Protein AF-A0A1Q3BHB5-F1 (afdb_monomer_lite)

Secondary structure (DSSP, 8-state):
-HHHHHHHHTT---PPPPHHHHHHHHHHHT-SSSHHHHHHHHHHHHHHHHHHHHHHHHHHH-----HHHHHHHHHHHHHHHHHHTT---SSGGGHHHHHHHTPPP----

pLDDT: mean 90.47, std 12.59, range [34.25, 98.44]

Foldseek 3Di:
DLVCLLCVLLVHDDDDDPPVVVVVVLVVVLDDDDLSSVLSVLLVVLLVVLVVVQVCCCVPVVDHDDSVVSNVSSLVRSLVVCVVVVVADPDPVCVSSCVSSVHDDDPPD

Organism: Cephalotus follicularis (NCBI:txid3775)

Radius of gyration: 14.75 Å; chains: 1; bounding box: 30×37×43 Å

Structure (mmCIF, N/CA/C/O backbone):
data_AF-A0A1Q3BHB5-F1
#
_entry.id   AF-A0A1Q3BHB5-F1
#
loop_
_atom_site.group_PDB
_atom_site.id
_atom_site.type_symbol
_atom_site.label_atom_id
_atom_site.label_alt_id
_atom_site.label_comp_id
_atom_site.label_asym_id
_atom_site.label_entity_id
_atom_site.label_seq_id
_atom_site.pdbx_PDB_ins_code
_atom_site.Cartn_x
_atom_site.Cartn_y
_atom_site.Cartn_z
_atom_site.occupancy
_atom_site.B_iso_or_equiv
_atom_site.auth_seq_id
_atom_site.auth_comp_id
_atom_site.auth_asym_id
_atom_site.auth_atom_id
_atom_site.pdbx_PDB_model_num
ATOM 1 N N . MET A 1 1 ? -12.226 -3.420 -0.598 1.00 87.44 1 MET A N 1
ATOM 2 C CA . MET A 1 1 ? -11.295 -3.591 0.548 1.00 87.44 1 MET A CA 1
ATOM 3 C C . MET A 1 1 ? -10.053 -2.752 0.281 1.00 87.44 1 MET A C 1
ATOM 5 O O . MET A 1 1 ? -9.646 -2.715 -0.871 1.00 87.44 1 MET A O 1
ATOM 9 N N . VAL A 1 2 ? -9.454 -2.118 1.299 1.00 97.06 2 VAL A N 1
ATOM 10 C CA . VAL A 1 2 ? -8.308 -1.185 1.144 1.00 97.06 2 VAL A CA 1
ATOM 11 C C . VAL A 1 2 ? -7.176 -1.781 0.301 1.00 97.06 2 VAL A C 1
ATOM 13 O O . VAL A 1 2 ? -6.739 -1.162 -0.661 1.00 97.06 2 VAL A O 1
ATOM 16 N N . TRP A 1 3 ? -6.752 -3.013 0.604 1.00 96.94 3 TRP A N 1
ATOM 17 C CA . TRP A 1 3 ? -5.621 -3.632 -0.090 1.00 96.94 3 TRP A CA 1
ATOM 18 C C . TRP A 1 3 ? -5.865 -3.882 -1.584 1.00 96.94 3 TRP A C 1
ATOM 20 O O . TRP A 1 3 ? -4.977 -3.661 -2.400 1.00 96.94 3 TRP A O 1
ATOM 30 N N . ARG A 1 4 ? -7.094 -4.257 -1.964 1.00 96.94 4 ARG A N 1
ATOM 31 C CA . ARG A 1 4 ? -7.469 -4.440 -3.373 1.00 96.94 4 ARG A CA 1
ATOM 32 C C . ARG A 1 4 ? -7.286 -3.150 -4.171 1.00 96.94 4 ARG A C 1
ATOM 34 O O . ARG A 1 4 ? -6.699 -3.190 -5.243 1.00 96.94 4 ARG A O 1
ATOM 41 N N . GLU A 1 5 ? -7.743 -2.022 -3.633 1.00 97.69 5 GLU A N 1
ATOM 42 C CA . GLU A 1 5 ? -7.594 -0.721 -4.299 1.00 97.69 5 GLU A CA 1
ATOM 43 C C . GLU A 1 5 ? -6.123 -0.321 -4.430 1.00 97.69 5 GLU A C 1
ATOM 45 O O . GLU A 1 5 ? -5.695 0.180 -5.465 1.00 97.69 5 GLU A O 1
ATOM 50 N N . VAL A 1 6 ? -5.314 -0.611 -3.411 1.00 97.81 6 VAL A N 1
ATOM 51 C CA . VAL A 1 6 ? -3.871 -0.348 -3.453 1.00 97.81 6 VAL A CA 1
ATOM 52 C C . VAL A 1 6 ? -3.157 -1.199 -4.510 1.00 97.81 6 VAL A C 1
ATOM 54 O O . VAL A 1 6 ? -2.289 -0.685 -5.221 1.00 97.81 6 VAL A O 1
ATOM 57 N N . LEU A 1 7 ? -3.538 -2.471 -4.667 1.00 97.44 7 LEU A N 1
ATOM 58 C CA . LEU A 1 7 ? -3.027 -3.326 -5.742 1.00 97.44 7 LEU A CA 1
ATOM 59 C C . LEU A 1 7 ? -3.415 -2.784 -7.123 1.00 97.44 7 LEU A C 1
ATOM 61 O O . LEU A 1 7 ? -2.550 -2.687 -7.994 1.00 97.44 7 LEU A O 1
ATOM 65 N N . LEU A 1 8 ? -4.667 -2.352 -7.302 1.00 97.19 8 LEU A N 1
ATOM 66 C CA . LEU A 1 8 ? -5.129 -1.738 -8.550 1.00 97.19 8 LEU A CA 1
ATOM 67 C C . LEU A 1 8 ? -4.346 -0.461 -8.880 1.00 97.19 8 LEU A C 1
ATOM 69 O O . LEU A 1 8 ?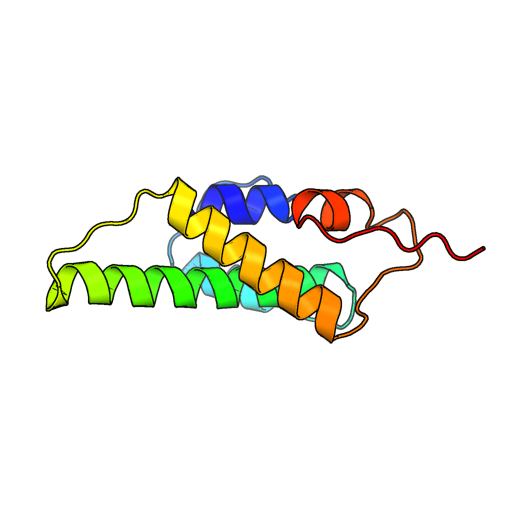 -3.878 -0.315 -10.006 1.00 97.19 8 LEU A O 1
ATOM 73 N N . MET A 1 9 ? -4.099 0.412 -7.897 1.00 96.62 9 MET A N 1
ATOM 74 C CA . MET A 1 9 ? -3.250 1.598 -8.088 1.00 96.62 9 MET A CA 1
ATOM 75 C C . MET A 1 9 ? -1.808 1.234 -8.470 1.00 96.62 9 MET A C 1
ATOM 77 O O . MET A 1 9 ? -1.145 1.993 -9.173 1.00 96.62 9 MET A O 1
ATOM 81 N N . CYS A 1 10 ? -1.324 0.057 -8.071 1.00 96.06 10 CYS A N 1
ATOM 82 C CA . CYS A 1 10 ? -0.039 -0.495 -8.503 1.00 96.06 10 CYS A CA 1
ATOM 83 C C . CYS A 1 10 ? -0.082 -1.227 -9.861 1.00 96.06 10 CYS A C 1
ATOM 85 O O . CYS A 1 10 ? 0.906 -1.877 -10.216 1.00 96.06 10 CYS A O 1
ATOM 87 N N . ASN A 1 11 ? -1.192 -1.151 -10.604 1.00 95.75 11 ASN A N 1
ATOM 88 C CA . ASN A 1 11 ? -1.457 -1.918 -11.827 1.00 95.75 11 ASN A CA 1
ATOM 89 C C . ASN A 1 11 ? -1.348 -3.443 -11.625 1.00 95.75 11 ASN A C 1
ATOM 91 O O . ASN A 1 11 ? -0.898 -4.170 -12.509 1.00 95.75 11 ASN A O 1
ATOM 95 N N . ILE A 1 12 ? -1.724 -3.939 -10.443 1.00 95.62 12 ILE A N 1
ATOM 96 C CA . ILE A 1 12 ? -1.720 -5.364 -10.109 1.00 95.62 12 ILE A CA 1
ATOM 97 C C . ILE A 1 12 ? -3.166 -5.846 -10.005 1.00 95.62 12 ILE A C 1
ATOM 99 O O . ILE A 1 12 ? -3.908 -5.438 -9.113 1.00 95.62 12 ILE A O 1
ATOM 103 N N . VAL A 1 13 ? -3.546 -6.768 -10.889 1.00 95.94 13 VAL A N 1
ATOM 104 C CA . VAL A 1 13 ? -4.858 -7.424 -10.877 1.00 95.94 13 VAL A CA 1
ATOM 105 C C . VAL A 1 13 ? -4.656 -8.903 -10.572 1.00 95.94 13 VAL A C 1
ATOM 107 O O . VAL A 1 13 ? -4.177 -9.658 -11.412 1.00 95.94 13 VAL A O 1
ATOM 110 N N . ARG A 1 14 ? -4.997 -9.312 -9.348 1.00 94.81 14 ARG A N 1
ATOM 111 C CA . ARG A 1 14 ? -4.979 -10.714 -8.911 1.00 94.81 14 ARG A CA 1
ATOM 112 C C . ARG A 1 14 ? -5.949 -10.947 -7.747 1.00 94.81 14 ARG A C 1
ATOM 114 O O . ARG A 1 14 ? -6.356 -9.974 -7.106 1.00 94.81 14 ARG A O 1
ATOM 121 N N . PRO A 1 15 ? -6.289 -12.208 -7.430 1.00 94.81 15 PRO A N 1
ATOM 122 C CA . PRO A 1 15 ? -6.973 -12.540 -6.186 1.00 94.81 15 PRO A CA 1
ATOM 123 C C . PRO A 1 15 ? -6.184 -12.070 -4.954 1.00 94.81 15 PRO A C 1
ATOM 125 O O . PRO A 1 15 ? -4.947 -12.039 -4.967 1.00 94.81 15 PRO A O 1
ATOM 128 N N . LEU A 1 16 ? -6.908 -11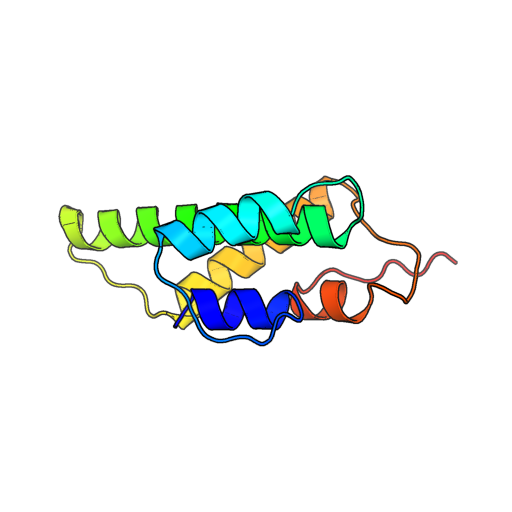.707 -3.893 1.00 94.38 16 LEU A N 1
ATOM 129 C CA . LEU A 1 16 ? -6.306 -11.437 -2.587 1.00 94.38 16 LEU A CA 1
ATOM 130 C C . LEU A 1 16 ? -5.846 -12.756 -1.969 1.00 94.38 16 LEU A C 1
ATOM 132 O O . LEU A 1 16 ? -6.560 -13.755 -2.054 1.00 94.38 16 LEU A O 1
ATOM 136 N N . LEU A 1 17 ? -4.669 -12.740 -1.355 1.00 95.38 17 LEU A N 1
ATOM 137 C CA . LEU A 1 17 ? -4.091 -13.898 -0.680 1.00 95.38 17 LEU A CA 1
ATOM 138 C C . LEU A 1 17 ? -4.279 -13.775 0.837 1.00 95.38 17 LEU A C 1
ATOM 140 O O . LEU A 1 17 ? -4.727 -12.738 1.344 1.00 95.38 17 LEU A O 1
ATOM 144 N N . SER A 1 18 ? -3.920 -14.822 1.582 1.00 96.44 18 SER A N 1
ATOM 145 C CA . SER A 1 18 ? -3.781 -14.700 3.034 1.00 96.44 18 SER A CA 1
ATOM 146 C C . SER A 1 18 ? -2.681 -13.692 3.388 1.00 96.44 18 SER A C 1
ATOM 148 O O . SER A 1 18 ? -1.782 -13.423 2.595 1.00 96.44 18 SER A O 1
ATOM 150 N N . TRP A 1 19 ? -2.707 -13.141 4.605 1.00 94.19 19 TRP A N 1
ATOM 151 C CA . TRP A 1 19 ? -1.704 -12.153 5.021 1.00 94.19 19 TRP A CA 1
ATOM 152 C C . TRP A 1 19 ? -0.257 -12.656 4.873 1.00 94.19 19 TRP A C 1
ATOM 154 O O . TRP A 1 19 ? 0.600 -11.921 4.388 1.00 94.19 19 TRP A O 1
ATOM 164 N N . ALA A 1 20 ? 0.019 -13.908 5.248 1.00 97.38 20 ALA A N 1
ATOM 165 C CA . ALA A 1 20 ? 1.361 -14.479 5.136 1.00 97.38 20 ALA A CA 1
ATOM 166 C C . ALA A 1 20 ? 1.827 -14.564 3.672 1.00 97.38 20 ALA A C 1
ATOM 168 O O . ALA A 1 20 ? 2.963 -14.211 3.353 1.00 97.38 20 ALA A O 1
ATOM 169 N N . GLU A 1 21 ? 0.929 -14.971 2.776 1.00 97.56 21 GLU A N 1
ATOM 170 C CA . GLU A 1 21 ? 1.195 -15.037 1.340 1.00 97.56 21 GLU A CA 1
ATOM 171 C C . GLU A 1 21 ? 1.339 -13.641 0.720 1.00 97.56 21 GLU A C 1
ATOM 173 O O . GLU A 1 21 ? 2.207 -13.442 -0.124 1.00 97.56 21 GLU A O 1
ATOM 178 N N . GLU A 1 22 ? 0.553 -12.655 1.162 1.00 96.56 22 GLU A N 1
ATOM 179 C CA . GLU A 1 22 ? 0.678 -11.251 0.745 1.00 96.56 22 GLU A CA 1
ATOM 180 C C . GLU A 1 22 ? 2.050 -10.671 1.101 1.00 96.56 22 GLU A C 1
ATOM 182 O O . GLU A 1 22 ? 2.700 -10.048 0.257 1.00 96.56 22 GLU A O 1
ATOM 187 N N . VAL A 1 23 ? 2.515 -10.909 2.333 1.00 96.62 23 VAL A N 1
ATOM 188 C CA . VAL A 1 23 ? 3.847 -10.490 2.791 1.00 96.62 23 VAL A CA 1
ATOM 189 C C . VAL A 1 23 ? 4.923 -11.146 1.935 1.00 96.62 23 VAL A C 1
ATOM 191 O O . VAL A 1 23 ? 5.762 -10.445 1.372 1.00 96.62 23 VAL A O 1
ATOM 194 N N . PHE A 1 24 ? 4.878 -12.472 1.785 1.00 97.31 24 PHE A N 1
ATOM 195 C CA . PHE A 1 24 ? 5.859 -13.211 0.991 1.00 97.31 24 PHE A CA 1
ATOM 196 C C . PHE A 1 24 ? 5.891 -12.740 -0.470 1.00 97.31 24 PHE A C 1
ATOM 198 O O . PHE A 1 24 ? 6.955 -12.474 -1.042 1.00 97.31 24 PHE A O 1
ATOM 205 N N . TRP A 1 25 ? 4.714 -12.579 -1.071 1.00 96.31 25 TRP A N 1
ATOM 206 C CA . TRP A 1 25 ? 4.569 -12.095 -2.434 1.00 96.31 25 TRP A CA 1
ATOM 207 C C . TRP A 1 25 ? 5.136 -10.681 -2.582 1.00 96.31 25 TRP A C 1
ATOM 209 O O . TRP A 1 25 ? 5.921 -10.423 -3.493 1.00 96.31 25 TRP A O 1
ATOM 219 N N . MET A 1 26 ? 4.830 -9.765 -1.663 1.00 95.69 26 MET A N 1
ATOM 220 C CA . MET A 1 26 ? 5.359 -8.405 -1.736 1.00 95.69 26 MET A CA 1
ATOM 221 C C . MET A 1 26 ? 6.881 -8.360 -1.551 1.00 95.69 26 MET A C 1
ATOM 223 O O . MET A 1 26 ? 7.570 -7.661 -2.294 1.00 95.69 26 MET A O 1
ATOM 227 N N . SER A 1 27 ? 7.427 -9.134 -0.608 1.00 94.38 27 SER A N 1
ATOM 228 C CA . SER A 1 27 ? 8.873 -9.216 -0.365 1.00 94.38 27 SER A CA 1
ATOM 229 C C . SER A 1 27 ? 9.652 -9.694 -1.592 1.00 94.38 27 SER A C 1
ATOM 231 O O . SER A 1 27 ? 10.786 -9.265 -1.811 1.00 94.38 27 SER A O 1
ATOM 233 N N . THR A 1 28 ? 9.044 -10.548 -2.415 1.00 95.38 28 THR A N 1
ATOM 234 C CA . THR A 1 28 ? 9.646 -11.048 -3.658 1.00 95.38 28 THR A CA 1
ATOM 235 C C . THR A 1 28 ? 9.425 -10.092 -4.836 1.00 95.38 28 THR A C 1
ATOM 237 O O . THR A 1 28 ? 10.362 -9.829 -5.587 1.00 95.38 28 THR A O 1
ATOM 240 N N . HIS A 1 29 ? 8.235 -9.497 -4.971 1.00 93.38 29 HIS A N 1
ATOM 241 C CA . HIS A 1 29 ? 7.827 -8.708 -6.147 1.00 93.38 29 HIS A CA 1
ATOM 242 C C . HIS A 1 29 ? 8.107 -7.200 -6.044 1.00 93.38 29 HIS A C 1
ATOM 244 O O . HIS A 1 29 ? 7.890 -6.456 -7.008 1.00 93.38 29 HIS A O 1
ATOM 250 N N . ALA A 1 30 ? 8.567 -6.726 -4.886 1.00 94.44 30 ALA A N 1
ATOM 251 C CA . ALA A 1 30 ? 9.006 -5.347 -4.667 1.00 94.44 30 ALA A CA 1
ATOM 252 C C . ALA A 1 30 ? 10.534 -5.227 -4.491 1.00 94.44 30 ALA A C 1
ATOM 254 O O . ALA A 1 30 ? 11.045 -4.171 -4.095 1.00 94.44 30 ALA A O 1
ATOM 255 N N . ARG A 1 31 ? 11.276 -6.307 -4.777 1.00 93.00 31 ARG A N 1
ATOM 256 C CA . ARG A 1 31 ? 12.739 -6.351 -4.705 1.00 93.00 31 ARG A CA 1
ATOM 257 C C . ARG A 1 31 ? 13.360 -5.714 -5.950 1.00 93.00 31 ARG A C 1
ATOM 259 O O . ARG A 1 31 ? 13.065 -6.109 -7.068 1.00 93.00 31 ARG A O 1
ATOM 266 N N . GLY A 1 32 ? 14.275 -4.769 -5.744 1.00 92.31 32 GLY A N 1
ATOM 267 C CA . GLY A 1 32 ? 15.026 -4.099 -6.811 1.00 92.31 32 GLY A CA 1
ATOM 268 C C . GLY A 1 32 ? 14.902 -2.575 -6.770 1.00 92.31 32 GLY A C 1
ATOM 269 O O . GLY A 1 32 ? 14.183 -2.012 -5.942 1.00 92.31 32 GLY A O 1
ATOM 270 N N . SER A 1 33 ? 15.617 -1.905 -7.673 1.00 89.94 33 SER A N 1
ATOM 271 C CA . SER A 1 33 ? 15.745 -0.439 -7.717 1.00 89.94 33 SER A CA 1
ATOM 272 C C . SER A 1 33 ? 14.810 0.250 -8.714 1.00 89.94 33 SER A C 1
ATOM 274 O O . SER A 1 33 ? 14.667 1.468 -8.667 1.00 89.94 33 SER A O 1
ATOM 276 N N . ALA A 1 34 ? 14.153 -0.502 -9.604 1.00 90.06 34 ALA A N 1
ATOM 277 C CA . ALA A 1 34 ? 13.205 0.069 -10.558 1.00 90.06 34 ALA A CA 1
ATOM 278 C C . ALA A 1 34 ? 12.053 0.810 -9.854 1.00 90.06 34 ALA A C 1
ATOM 280 O O . ALA A 1 34 ? 11.597 0.406 -8.784 1.00 90.06 34 ALA A O 1
ATOM 281 N N . PHE A 1 35 ? 11.538 1.859 -10.499 1.00 90.44 35 PHE A N 1
ATOM 282 C CA . PHE A 1 35 ? 10.508 2.739 -9.940 1.00 90.44 35 PHE A CA 1
ATOM 283 C C . PHE A 1 35 ? 9.304 1.985 -9.355 1.00 90.44 35 PHE A C 1
ATOM 285 O O . PHE A 1 35 ? 8.936 2.188 -8.200 1.00 90.44 35 PHE A O 1
ATOM 292 N N . HIS A 1 36 ? 8.733 1.050 -10.116 1.00 91.75 36 HIS A N 1
ATOM 293 C CA . HIS A 1 36 ? 7.577 0.272 -9.674 1.00 91.75 36 HIS A CA 1
ATOM 294 C C . HIS A 1 36 ? 7.865 -0.598 -8.436 1.00 91.75 36 HIS A C 1
ATOM 296 O O . HIS A 1 36 ? 6.963 -0.814 -7.630 1.00 91.75 36 HIS A O 1
ATOM 302 N N . HIS A 1 37 ? 9.107 -1.057 -8.230 1.00 94.31 37 HIS A N 1
ATOM 303 C CA . HIS A 1 37 ? 9.496 -1.740 -6.994 1.00 94.31 37 HIS A CA 1
ATOM 304 C C . HIS A 1 37 ? 9.430 -0.785 -5.799 1.00 94.31 37 HIS A C 1
ATOM 306 O O . HIS A 1 37 ? 8.879 -1.138 -4.759 1.00 94.31 37 HIS A O 1
ATOM 312 N N . THR A 1 38 ? 9.929 0.443 -5.956 1.00 93.62 38 THR A N 1
ATOM 313 C CA . THR A 1 38 ? 9.840 1.485 -4.924 1.00 93.62 38 THR A CA 1
ATOM 314 C C . THR A 1 38 ? 8.394 1.832 -4.594 1.00 93.62 38 THR A C 1
ATOM 316 O O . THR A 1 38 ? 8.028 1.818 -3.420 1.00 93.62 38 THR A O 1
ATOM 319 N N . VAL A 1 39 ? 7.554 2.055 -5.608 1.00 94.81 39 VAL A N 1
ATOM 320 C CA . VAL A 1 39 ? 6.124 2.339 -5.413 1.00 94.81 39 VAL A CA 1
ATOM 321 C C . VAL A 1 39 ? 5.435 1.202 -4.660 1.00 94.81 39 VAL A C 1
ATOM 323 O O . VAL A 1 39 ? 4.732 1.461 -3.690 1.00 94.81 39 VAL A O 1
ATOM 326 N N . ARG A 1 40 ? 5.686 -0.060 -5.030 1.00 96.25 40 ARG A N 1
ATOM 327 C CA . ARG A 1 40 ? 5.120 -1.228 -4.335 1.00 96.25 40 ARG A CA 1
ATOM 328 C C . ARG A 1 40 ? 5.532 -1.289 -2.863 1.00 96.25 40 ARG A C 1
ATOM 330 O O . ARG A 1 40 ? 4.675 -1.512 -2.010 1.00 96.25 40 ARG A O 1
ATOM 337 N N . ARG A 1 41 ? 6.812 -1.042 -2.544 1.00 96.69 41 ARG A N 1
ATOM 338 C CA . ARG A 1 41 ? 7.287 -0.991 -1.146 1.00 96.69 41 ARG A CA 1
ATOM 339 C C . ARG A 1 41 ? 6.591 0.114 -0.356 1.00 96.69 41 ARG A C 1
ATOM 341 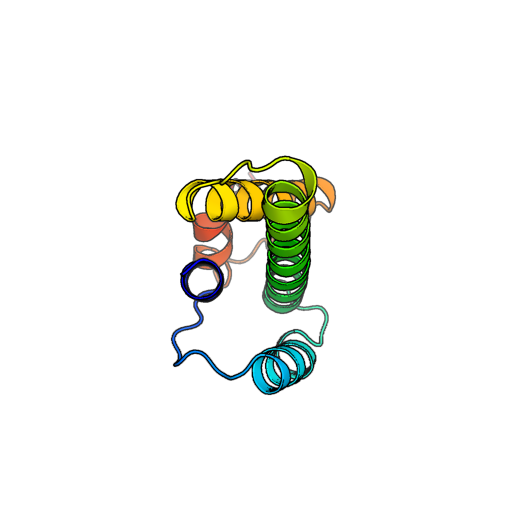O O . ARG A 1 41 ? 6.131 -0.139 0.755 1.00 96.69 41 ARG A O 1
ATOM 348 N N . LEU A 1 42 ? 6.495 1.314 -0.931 1.00 96.31 42 LEU A N 1
ATOM 349 C CA . LEU A 1 42 ? 5.816 2.451 -0.307 1.00 96.31 42 LEU A CA 1
ATOM 350 C C . LEU A 1 42 ? 4.333 2.153 -0.069 1.00 96.31 42 LEU A C 1
ATOM 352 O O . LEU A 1 42 ? 3.851 2.321 1.046 1.00 96.31 42 LEU A O 1
ATOM 356 N N . ALA A 1 43 ? 3.638 1.651 -1.089 1.00 97.62 43 ALA A N 1
ATOM 357 C CA . ALA A 1 43 ? 2.225 1.300 -1.034 1.00 97.62 43 ALA A CA 1
ATOM 358 C C . ALA A 1 43 ? 1.927 0.241 0.033 1.00 97.62 43 ALA A C 1
ATOM 360 O O . ALA A 1 43 ? 0.980 0.387 0.810 1.00 97.62 43 ALA A O 1
ATOM 361 N N . PHE A 1 44 ? 2.755 -0.803 0.110 1.00 97.69 44 PHE A N 1
ATOM 362 C CA . PHE A 1 44 ? 2.611 -1.846 1.118 1.00 97.69 44 PHE A CA 1
ATOM 363 C C . PHE A 1 44 ? 2.842 -1.303 2.531 1.00 97.69 44 PHE A C 1
ATOM 365 O O . PHE A 1 44 ? 1.987 -1.471 3.400 1.00 97.69 44 PHE A O 1
ATOM 372 N N . ALA A 1 45 ? 3.951 -0.587 2.750 1.00 97.44 45 ALA A N 1
ATOM 373 C CA . ALA A 1 45 ? 4.283 -0.013 4.052 1.00 97.44 45 ALA A CA 1
ATOM 374 C C . ALA A 1 45 ? 3.210 0.976 4.541 1.00 97.44 45 ALA A C 1
ATOM 376 O O . ALA A 1 45 ? 2.757 0.875 5.682 1.00 97.44 45 ALA A O 1
ATOM 377 N N . ALA A 1 46 ? 2.756 1.883 3.671 1.00 98.19 46 ALA A N 1
ATOM 378 C CA . ALA A 1 46 ? 1.698 2.844 3.978 1.00 98.19 46 ALA A CA 1
ATOM 379 C C . ALA A 1 46 ? 0.378 2.141 4.328 1.00 98.19 46 ALA A C 1
ATOM 381 O O . ALA A 1 46 ? -0.277 2.492 5.308 1.00 98.19 46 ALA A O 1
ATOM 382 N N . THR A 1 47 ? 0.004 1.099 3.576 1.00 98.25 47 THR A N 1
ATOM 383 C CA . THR A 1 47 ? -1.220 0.332 3.855 1.00 98.25 47 THR A CA 1
ATOM 384 C C . THR A 1 47 ? -1.171 -0.323 5.230 1.00 98.25 47 THR A C 1
ATOM 386 O O . THR A 1 47 ? -2.104 -0.164 6.016 1.00 98.25 47 THR A O 1
ATOM 389 N N . VAL A 1 48 ? -0.081 -1.030 5.545 1.00 98.00 48 VAL A N 1
ATOM 390 C CA . VAL A 1 48 ? 0.098 -1.684 6.851 1.00 98.00 48 VAL A CA 1
ATOM 391 C C . VAL A 1 48 ? 0.039 -0.655 7.978 1.00 98.00 48 VAL A C 1
ATOM 393 O O . VAL A 1 48 ? -0.660 -0.865 8.969 1.00 98.00 48 VAL A O 1
ATOM 396 N N . TYR A 1 49 ? 0.713 0.482 7.802 1.00 98.38 49 TYR A N 1
ATOM 397 C CA . TYR A 1 49 ? 0.735 1.562 8.781 1.00 98.38 49 TYR A CA 1
ATOM 398 C C . TYR A 1 49 ? -0.661 2.137 9.056 1.00 98.38 49 TYR A C 1
ATOM 400 O O . TYR A 1 49 ? -1.090 2.202 10.211 1.00 98.38 49 TYR A O 1
ATOM 408 N N . HIS A 1 50 ? -1.410 2.500 8.014 1.00 98.44 50 HIS A N 1
ATOM 409 C CA . HIS A 1 50 ? -2.736 3.093 8.183 1.00 98.44 50 HIS A CA 1
ATOM 410 C C . HIS A 1 50 ? -3.777 2.093 8.701 1.00 98.44 50 HIS A C 1
ATOM 412 O O . HIS A 1 50 ? -4.634 2.475 9.500 1.00 98.44 50 HIS A O 1
ATOM 418 N N . LEU A 1 51 ? -3.683 0.811 8.333 1.00 97.50 51 LEU A N 1
ATOM 419 C CA . LEU A 1 51 ? -4.522 -0.236 8.924 1.00 97.50 51 LEU A CA 1
ATOM 420 C C . LEU A 1 51 ? -4.199 -0.461 10.405 1.00 97.50 51 LEU A C 1
ATOM 422 O O . LEU A 1 51 ? -5.113 -0.643 11.210 1.00 97.50 51 LEU A O 1
ATOM 426 N N . TRP A 1 52 ? -2.920 -0.410 10.784 1.00 98.00 52 TRP A N 1
ATOM 427 C CA . TRP A 1 52 ? -2.513 -0.497 12.185 1.00 98.00 52 TRP A CA 1
ATOM 428 C C . TRP A 1 52 ? -3.022 0.697 13.006 1.00 98.00 52 TRP A C 1
ATOM 430 O O . TRP A 1 52 ? -3.580 0.494 14.088 1.00 98.00 52 TRP A O 1
ATOM 440 N N . ILE A 1 53 ? -2.918 1.926 12.481 1.00 98.00 53 ILE A N 1
ATOM 441 C CA . ILE A 1 53 ? -3.509 3.115 13.120 1.00 98.00 53 ILE A CA 1
ATOM 442 C C . ILE A 1 53 ? -5.015 2.938 13.289 1.00 98.00 53 ILE A C 1
ATOM 444 O O . ILE A 1 53 ? -5.535 3.179 14.377 1.00 98.00 53 ILE A O 1
ATOM 448 N N . GLU A 1 54 ? -5.722 2.528 12.237 1.00 98.00 54 GLU A N 1
ATOM 449 C CA . GLU A 1 54 ? -7.171 2.350 12.293 1.00 98.00 54 GLU A CA 1
ATOM 450 C C . GLU A 1 54 ? -7.567 1.285 13.319 1.00 98.00 54 GLU A C 1
ATOM 452 O O . GLU A 1 54 ? -8.473 1.510 14.120 1.00 98.00 54 GLU A O 1
ATOM 457 N N . ARG A 1 55 ? -6.846 0.159 13.377 1.00 97.50 55 ARG A N 1
ATOM 458 C CA . ARG A 1 55 ? -7.052 -0.856 14.418 1.00 97.50 55 ARG A CA 1
ATOM 459 C C . ARG A 1 55 ? -6.939 -0.238 15.812 1.00 97.50 55 ARG A C 1
ATOM 461 O O . ARG A 1 55 ? -7.817 -0.441 16.644 1.00 97.50 55 ARG A O 1
ATOM 468 N N . ASN A 1 56 ? -5.902 0.562 16.055 1.00 98.12 56 ASN A N 1
ATOM 469 C CA . ASN A 1 56 ? -5.714 1.229 17.341 1.00 98.12 56 ASN A CA 1
ATOM 470 C C . ASN A 1 56 ? -6.817 2.267 17.626 1.00 98.12 56 ASN A C 1
ATOM 472 O O . ASN A 1 56 ? -7.280 2.367 18.760 1.00 98.12 56 ASN A O 1
ATOM 476 N N . ARG A 1 57 ? -7.283 3.018 16.620 1.00 97.56 57 ARG A N 1
ATOM 477 C CA . ARG A 1 57 ? -8.410 3.960 16.766 1.00 97.56 57 ARG A CA 1
ATOM 478 C C . ARG A 1 57 ? -9.685 3.245 17.205 1.00 97.56 57 ARG A C 1
ATOM 480 O O . ARG A 1 57 ? -10.363 3.731 18.107 1.00 97.56 57 ARG A O 1
ATOM 487 N N . ARG A 1 58 ? -9.971 2.078 16.629 1.00 97.75 58 ARG A N 1
ATOM 488 C CA . ARG A 1 58 ? -11.125 1.258 17.017 1.00 97.75 58 ARG A CA 1
ATOM 489 C C . ARG A 1 58 ? -10.986 0.741 18.443 1.00 97.75 58 ARG A C 1
ATOM 491 O O . ARG A 1 58 ? -11.892 0.939 19.241 1.00 97.75 58 ARG A O 1
ATOM 498 N N . CYS A 1 59 ? -9.837 0.150 18.779 1.00 97.75 59 CYS A N 1
ATOM 499 C CA . CYS A 1 59 ? -9.613 -0.456 20.093 1.00 97.75 59 CYS A CA 1
ATOM 500 C C . CYS A 1 59 ? -9.590 0.560 21.242 1.00 97.75 59 CYS A C 1
ATOM 502 O O . CYS A 1 59 ? -10.115 0.271 22.309 1.00 97.75 59 CYS A O 1
ATOM 504 N N . PHE A 1 60 ? -8.976 1.729 21.042 1.00 97.75 60 PHE A N 1
ATOM 505 C CA . PHE A 1 60 ? -8.694 2.661 22.142 1.00 97.75 60 PHE A CA 1
ATOM 506 C C . PHE A 1 60 ? -9.534 3.937 22.119 1.00 97.75 60 PHE A C 1
ATOM 508 O O . PHE A 1 60 ? -9.586 4.644 23.120 1.00 97.75 60 PHE A O 1
ATOM 515 N N . LYS A 1 61 ? -10.158 4.274 20.984 1.00 96.50 61 LYS A N 1
ATOM 516 C CA . LYS A 1 61 ? -10.935 5.516 20.825 1.00 96.50 61 LYS A CA 1
ATOM 517 C C . LYS A 1 61 ? -12.370 5.281 20.360 1.00 96.50 61 LYS A C 1
ATOM 519 O O . LYS A 1 61 ? -13.096 6.255 20.203 1.00 96.50 61 LYS A O 1
ATOM 524 N N . ASN A 1 62 ? -12.761 4.027 20.102 1.00 96.12 62 ASN A N 1
ATOM 525 C CA . ASN A 1 62 ? -14.060 3.664 19.531 1.00 96.12 62 ASN A CA 1
ATOM 526 C C . ASN A 1 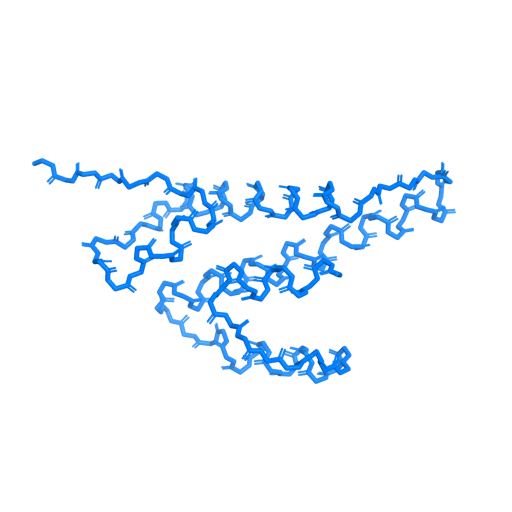62 ? -14.426 4.502 18.285 1.00 96.12 62 ASN A C 1
ATOM 528 O O . ASN A 1 62 ? -15.575 4.883 18.076 1.00 96.12 62 ASN A O 1
ATOM 532 N N . ALA A 1 63 ? -13.418 4.839 17.475 1.00 96.38 63 ALA A N 1
ATOM 533 C CA . ALA A 1 63 ? -13.566 5.659 16.280 1.00 96.38 63 ALA A CA 1
ATOM 534 C C . ALA A 1 63 ? -13.279 4.818 15.036 1.00 96.38 63 ALA A C 1
ATOM 536 O O . ALA A 1 63 ? -12.303 4.066 15.008 1.00 96.38 63 ALA A O 1
ATOM 537 N N . PHE A 1 64 ? -14.102 4.988 14.001 1.00 97.12 64 PHE A N 1
ATOM 538 C CA . PHE A 1 64 ? -14.086 4.150 12.805 1.00 97.12 64 PHE A CA 1
ATOM 539 C C . PHE A 1 64 ? -13.971 5.022 11.563 1.00 97.12 64 PHE A C 1
ATOM 541 O O . PHE A 1 64 ? -14.834 5.862 11.308 1.00 97.12 64 PHE A O 1
ATOM 548 N N . LEU A 1 65 ? -12.908 4.825 10.788 1.00 97.31 65 LEU A N 1
ATOM 549 C CA . LEU A 1 65 ? -12.790 5.433 9.470 1.00 97.31 65 LEU A CA 1
ATOM 550 C C . LEU A 1 65 ? -13.393 4.515 8.399 1.00 97.31 65 LEU A C 1
ATOM 552 O O . LEU A 1 65 ? -13.198 3.292 8.443 1.00 97.31 65 LEU A O 1
ATOM 556 N N . PRO A 1 66 ? -14.092 5.085 7.402 1.00 97.25 66 PRO A N 1
ATOM 557 C CA . PRO A 1 66 ? -14.512 4.329 6.235 1.00 97.25 66 PRO A CA 1
ATOM 558 C C . PRO A 1 66 ? -13.288 3.901 5.414 1.00 97.25 66 PRO A C 1
ATOM 560 O O . PRO A 1 66 ? -12.249 4.565 5.408 1.00 97.25 66 PRO A O 1
ATOM 563 N N . CYS A 1 67 ? -13.412 2.794 4.676 1.00 96.69 67 CYS A N 1
ATOM 564 C CA . CYS A 1 67 ? -12.311 2.263 3.865 1.00 96.69 67 CYS A CA 1
ATOM 565 C C . CYS A 1 67 ? -11.767 3.295 2.867 1.00 96.69 67 CYS A C 1
ATOM 567 O O . CYS A 1 67 ? -10.559 3.348 2.654 1.00 96.69 67 CYS A O 1
ATOM 569 N N . GLN A 1 68 ? -12.643 4.116 2.280 1.00 97.31 68 GLN A N 1
ATOM 570 C CA . GLN A 1 68 ? -12.272 5.173 1.337 1.00 97.31 68 GLN A CA 1
ATOM 571 C C . GLN A 1 68 ? -11.309 6.186 1.965 1.00 97.31 68 GLN A C 1
ATOM 573 O O . GLN A 1 68 ? -10.356 6.603 1.313 1.00 97.31 68 GLN A O 1
ATOM 578 N N . GLU A 1 69 ? -11.504 6.527 3.239 1.00 98.12 69 GLU A N 1
ATOM 579 C CA . GLU A 1 69 ? -10.637 7.481 3.932 1.00 98.12 69 GLU A CA 1
ATOM 580 C C . GLU A 1 69 ? -9.262 6.874 4.229 1.00 98.12 69 GLU A C 1
ATOM 582 O O . GLU A 1 69 ? -8.239 7.529 4.051 1.00 98.12 69 GLU A O 1
ATOM 587 N N . ILE A 1 70 ? -9.210 5.585 4.577 1.00 98.44 70 ILE A N 1
ATOM 588 C CA . ILE A 1 70 ? -7.938 4.863 4.732 1.00 98.44 70 ILE A CA 1
ATOM 589 C C . ILE A 1 70 ? -7.180 4.832 3.397 1.00 98.44 70 ILE A C 1
ATOM 591 O O . ILE A 1 70 ? -5.981 5.098 3.367 1.00 98.44 70 ILE A O 1
ATOM 595 N N . ILE A 1 71 ? -7.871 4.559 2.283 1.00 98.31 71 ILE A N 1
ATOM 596 C CA . ILE A 1 71 ? -7.274 4.575 0.937 1.00 98.31 71 ILE A CA 1
ATOM 597 C C . ILE A 1 71 ? -6.741 5.972 0.598 1.00 98.31 71 ILE A C 1
ATOM 599 O O . ILE A 1 71 ? -5.627 6.091 0.088 1.00 98.31 71 ILE A O 1
ATOM 603 N N . ARG A 1 72 ? -7.498 7.031 0.915 1.00 97.81 72 ARG A N 1
ATOM 604 C CA . ARG A 1 72 ? -7.081 8.423 0.702 1.00 97.81 72 ARG A CA 1
ATOM 605 C C . ARG A 1 72 ? -5.793 8.746 1.463 1.00 97.81 72 ARG A C 1
ATOM 607 O O . ARG A 1 72 ? -4.877 9.322 0.880 1.00 97.81 72 ARG A O 1
ATOM 614 N N . LEU A 1 73 ? -5.706 8.340 2.731 1.00 98.19 73 LEU A N 1
ATOM 615 C CA . LEU A 1 73 ? -4.517 8.532 3.566 1.00 98.19 73 LEU A CA 1
ATOM 616 C C . LEU A 1 73 ? -3.302 7.773 3.016 1.00 98.19 73 LEU A C 1
ATOM 618 O O . LEU A 1 73 ? -2.233 8.362 2.874 1.00 98.19 73 LEU A O 1
ATOM 622 N N . VAL A 1 74 ? -3.483 6.510 2.615 1.00 98.44 74 VAL A N 1
ATOM 623 C CA . VAL A 1 74 ? -2.430 5.713 1.962 1.00 98.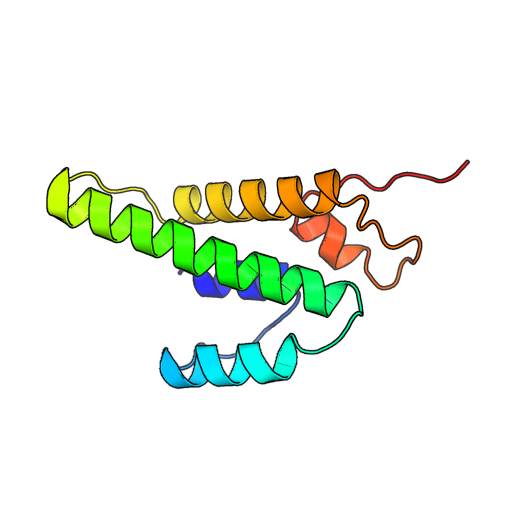44 74 VAL A CA 1
ATOM 624 C C . VAL A 1 74 ? -1.939 6.397 0.686 1.00 98.44 74 VAL A C 1
ATOM 626 O O . VAL A 1 74 ? -0.734 6.530 0.485 1.00 98.44 74 VAL A O 1
ATOM 629 N N . LYS A 1 75 ? -2.855 6.863 -0.172 1.00 96.94 75 LYS A N 1
ATOM 630 C CA . LYS A 1 75 ? -2.503 7.567 -1.411 1.00 96.94 75 LYS A CA 1
ATOM 631 C C . LYS A 1 75 ? -1.710 8.842 -1.130 1.00 96.94 75 LYS A C 1
ATOM 633 O O . LYS A 1 75 ? -0.696 9.072 -1.783 1.00 96.94 75 LYS A O 1
ATOM 638 N N . GLN A 1 76 ? -2.134 9.634 -0.146 1.00 96.12 76 GLN A N 1
ATOM 639 C CA . GLN A 1 76 ? -1.447 10.861 0.251 1.00 96.12 76 GLN A CA 1
ATOM 640 C C . GLN A 1 76 ? -0.023 10.587 0.757 1.00 96.12 76 GLN A C 1
ATOM 642 O O . GLN A 1 76 ? 0.908 11.277 0.347 1.00 96.12 76 GLN A O 1
ATOM 647 N N . ASP A 1 77 ? 0.160 9.569 1.601 1.00 96.12 7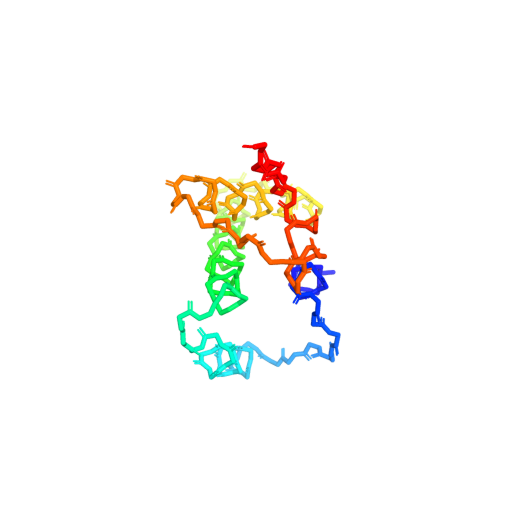7 ASP A N 1
ATOM 648 C CA . ASP A 1 77 ? 1.470 9.197 2.148 1.00 96.12 77 ASP A CA 1
ATOM 649 C C . ASP A 1 77 ? 2.435 8.707 1.054 1.00 96.12 77 ASP A C 1
ATOM 651 O O . ASP A 1 77 ? 3.582 9.152 0.971 1.00 96.12 77 ASP A O 1
ATOM 655 N N . VAL A 1 78 ? 1.961 7.844 0.150 1.00 95.88 78 VAL A N 1
ATOM 656 C CA . VAL A 1 78 ? 2.775 7.362 -0.977 1.00 95.88 78 VAL A CA 1
ATOM 657 C C . VAL A 1 78 ? 3.124 8.502 -1.932 1.00 95.88 78 VAL A C 1
ATOM 659 O O . VAL A 1 78 ? 4.292 8.651 -2.286 1.00 95.88 78 VAL A O 1
ATOM 662 N N . CYS A 1 79 ? 2.148 9.333 -2.313 1.00 93.38 79 CYS A N 1
ATOM 663 C CA . CYS A 1 79 ? 2.377 10.491 -3.178 1.00 93.38 79 CYS A CA 1
ATOM 664 C C . CYS A 1 79 ? 3.402 11.455 -2.567 1.00 93.38 79 CYS A C 1
ATOM 666 O O . CYS A 1 79 ? 4.336 11.873 -3.250 1.00 93.38 79 CYS A O 1
ATOM 668 N N . GLY A 1 80 ? 3.269 11.765 -1.273 1.00 91.88 80 GLY A N 1
ATOM 669 C CA . GLY A 1 80 ? 4.199 12.637 -0.557 1.00 91.88 80 GLY A CA 1
ATOM 670 C C . GLY A 1 80 ? 5.629 12.097 -0.564 1.00 91.88 80 GLY A C 1
ATOM 671 O O . GLY A 1 80 ? 6.560 12.843 -0.857 1.00 91.88 80 GLY A O 1
ATOM 672 N N . LYS A 1 81 ? 5.808 10.791 -0.326 1.00 91.88 81 LYS A N 1
ATOM 673 C CA . LYS A 1 81 ? 7.132 10.140 -0.332 1.00 91.88 81 LYS A CA 1
ATOM 674 C C . LYS A 1 81 ? 7.770 10.085 -1.719 1.00 91.88 81 LYS A C 1
ATOM 676 O O . LYS A 1 81 ? 8.984 10.250 -1.839 1.00 91.88 81 LYS A O 1
ATOM 681 N N . LEU A 1 82 ? 6.972 9.857 -2.763 1.00 89.38 82 LEU A N 1
ATOM 682 C CA . LEU A 1 82 ? 7.455 9.902 -4.146 1.00 89.38 82 LEU A CA 1
ATOM 683 C C . LEU A 1 82 ? 7.913 11.315 -4.518 1.00 89.38 82 LEU A C 1
ATOM 685 O O . LEU A 1 82 ? 8.994 11.470 -5.089 1.00 89.38 82 LEU A O 1
ATOM 689 N N . ALA A 1 83 ? 7.141 12.327 -4.115 1.00 85.12 83 ALA A N 1
ATOM 690 C CA . ALA A 1 83 ? 7.466 13.719 -4.378 1.00 85.12 83 ALA A CA 1
ATOM 691 C C . ALA A 1 83 ? 8.720 14.188 -3.627 1.00 85.12 83 ALA A C 1
ATOM 693 O O . ALA A 1 83 ? 9.605 14.790 -4.230 1.00 85.12 83 ALA A O 1
ATOM 694 N N . SER A 1 84 ? 8.845 13.861 -2.335 1.00 82.44 84 SER A N 1
ATOM 695 C CA . SER A 1 84 ? 9.996 14.268 -1.517 1.00 82.44 84 SER A CA 1
ATOM 696 C C . SER A 1 84 ? 11.311 13.621 -1.949 1.00 82.44 84 SER A C 1
ATOM 698 O O . SER A 1 84 ? 12.377 14.187 -1.736 1.00 82.44 84 SER A O 1
ATOM 700 N N . GLY A 1 85 ? 11.255 12.415 -2.520 1.00 75.44 85 GLY A N 1
ATOM 701 C CA . GLY A 1 85 ? 12.448 11.703 -2.974 1.00 75.44 85 GLY A CA 1
ATOM 702 C C . GLY A 1 85 ? 12.902 12.076 -4.387 1.00 75.44 85 GLY A C 1
ATOM 703 O O . GLY A 1 85 ? 13.841 11.453 -4.875 1.00 75.44 85 GLY A O 1
ATOM 704 N N . ASN A 1 86 ? 12.225 13.018 -5.063 1.00 68.12 86 ASN A N 1
ATOM 705 C CA . ASN A 1 86 ? 12.390 13.295 -6.496 1.00 68.12 86 ASN A CA 1
ATOM 706 C C . ASN A 1 86 ? 12.367 12.020 -7.355 1.00 68.12 86 ASN A C 1
ATOM 708 O O . ASN A 1 86 ? 13.075 11.898 -8.355 1.00 68.12 86 ASN A O 1
ATOM 712 N N . ILE A 1 87 ? 11.555 11.040 -6.946 1.00 69.50 87 ILE A N 1
ATOM 713 C CA . ILE A 1 87 ? 11.482 9.734 -7.595 1.00 69.50 87 ILE A CA 1
ATOM 714 C C . ILE A 1 87 ? 10.497 9.856 -8.756 1.00 69.50 87 ILE A C 1
ATOM 716 O O . ILE A 1 87 ? 9.404 9.298 -8.727 1.00 69.50 87 ILE A O 1
ATOM 720 N N . TYR A 1 88 ? 10.872 10.629 -9.768 1.00 69.19 88 TYR A N 1
ATOM 721 C CA . TYR A 1 88 ? 10.070 10.817 -10.967 1.00 69.19 88 TYR A CA 1
ATOM 722 C C . TYR A 1 88 ? 10.724 10.054 -12.114 1.00 69.19 88 TYR A C 1
ATOM 724 O O . TYR A 1 88 ? 11.861 10.350 -12.487 1.00 69.19 88 TYR A O 1
ATOM 732 N N . PRO A 1 89 ? 10.057 9.038 -12.674 1.00 65.31 89 PRO A N 1
ATOM 733 C CA . PRO A 1 89 ? 10.549 8.427 -13.890 1.00 65.31 89 PRO A CA 1
ATOM 734 C C . PRO A 1 89 ? 10.367 9.409 -15.051 1.00 65.31 89 PRO A C 1
ATOM 736 O O . PRO A 1 89 ? 9.251 9.812 -15.349 1.00 65.31 89 PRO A O 1
ATOM 739 N N . SER A 1 90 ? 11.444 9.717 -15.770 1.00 63.56 90 SER A N 1
ATOM 740 C CA . SER A 1 90 ? 11.409 10.478 -17.031 1.00 63.56 90 SER A CA 1
ATOM 741 C C . SER A 1 90 ? 10.829 9.685 -18.214 1.00 63.56 90 SER A C 1
ATOM 743 O O . SER A 1 90 ? 10.901 10.115 -19.359 1.00 63.56 90 SER A O 1
ATOM 745 N N . CYS A 1 91 ? 10.297 8.486 -17.963 1.00 68.06 91 CYS A N 1
ATOM 746 C CA . CYS A 1 91 ? 9.927 7.511 -18.979 1.00 68.06 91 CYS A CA 1
ATOM 747 C C . CYS A 1 91 ? 8.422 7.229 -18.944 1.00 68.06 91 CYS A C 1
ATOM 749 O O . CYS A 1 91 ? 7.882 6.854 -17.898 1.00 68.06 91 CYS A O 1
ATOM 751 N N . GLU A 1 92 ? 7.777 7.285 -20.113 1.00 76.75 92 GLU A N 1
ATOM 752 C CA . GLU A 1 92 ? 6.351 6.976 -20.304 1.00 76.75 92 GLU A CA 1
ATOM 753 C C . GLU A 1 92 ? 5.937 5.603 -19.758 1.00 76.75 92 GLU A C 1
ATOM 755 O O . GLU A 1 92 ? 4.793 5.416 -19.345 1.00 76.75 92 GLU A O 1
ATOM 760 N N . ARG A 1 93 ? 6.871 4.644 -19.674 1.00 81.44 93 ARG A N 1
ATOM 761 C CA . ARG A 1 93 ? 6.623 3.285 -19.159 1.00 81.44 93 ARG A CA 1
ATOM 762 C C . ARG A 1 93 ? 5.921 3.274 -17.794 1.00 81.44 93 ARG A C 1
ATOM 764 O O . ARG A 1 93 ? 5.201 2.325 -17.495 1.00 81.44 93 ARG A O 1
ATOM 771 N N . TYR A 1 94 ? 6.140 4.288 -16.957 1.00 85.38 94 TYR A N 1
ATOM 772 C CA . TYR A 1 94 ? 5.561 4.370 -15.614 1.00 85.38 94 TYR A CA 1
ATOM 773 C C . TYR A 1 94 ? 4.441 5.408 -15.481 1.00 85.38 94 TYR A C 1
ATOM 775 O O . TYR A 1 94 ? 3.957 5.631 -14.371 1.00 85.38 94 TYR A O 1
ATOM 783 N N . HIS A 1 95 ? 3.991 5.991 -16.595 1.00 85.50 95 HIS A N 1
ATOM 784 C CA . HIS A 1 95 ? 2.994 7.058 -16.612 1.00 85.50 95 HIS A CA 1
ATOM 785 C C . HIS A 1 95 ? 1.705 6.675 -15.875 1.00 85.50 95 HIS A C 1
ATOM 787 O O . HIS A 1 95 ? 1.271 7.387 -14.973 1.00 85.50 95 HIS A O 1
ATOM 793 N N . SER A 1 96 ? 1.138 5.501 -16.171 1.00 90.31 96 SER A N 1
ATOM 794 C CA . SER A 1 96 ? -0.082 5.028 -15.502 1.00 90.31 96 SER A CA 1
ATOM 795 C C . SER A 1 96 ? 0.089 4.887 -13.987 1.00 90.31 96 SER A C 1
ATOM 797 O O . SER A 1 96 ? -0.817 5.217 -13.228 1.00 90.31 96 SER A O 1
ATOM 799 N N . LEU A 1 97 ? 1.265 4.451 -13.530 1.00 90.25 97 LEU A N 1
ATOM 800 C CA . LEU A 1 97 ? 1.563 4.319 -12.108 1.00 90.25 97 LEU A CA 1
ATOM 801 C C . LEU A 1 97 ? 1.625 5.701 -11.439 1.00 90.25 97 LEU A C 1
ATOM 803 O O . LEU A 1 97 ? 1.017 5.897 -10.392 1.00 90.25 97 LEU A O 1
ATOM 807 N N . CYS A 1 98 ? 2.287 6.677 -12.062 1.00 88.56 98 CYS A N 1
ATOM 808 C CA . CYS A 1 98 ? 2.316 8.057 -11.572 1.00 88.56 98 CYS A CA 1
ATOM 809 C C . CYS A 1 98 ? 0.905 8.661 -11.470 1.00 88.56 98 CYS A C 1
ATOM 811 O O . CYS A 1 98 ? 0.550 9.198 -10.419 1.00 88.56 98 CYS A O 1
ATOM 813 N N . VAL A 1 99 ? 0.075 8.490 -12.506 1.00 89.38 99 VAL A N 1
ATOM 814 C CA . VAL A 1 99 ? -1.319 8.966 -12.529 1.00 89.38 99 VAL A CA 1
ATOM 815 C C . VAL A 1 99 ? -2.145 8.338 -11.405 1.00 89.38 99 VAL A C 1
ATOM 817 O O . VAL A 1 99 ? -2.802 9.054 -10.646 1.00 89.38 99 VAL A O 1
ATOM 820 N N . ASN A 1 100 ? -2.072 7.015 -11.232 1.00 93.75 100 ASN A N 1
ATOM 821 C CA . ASN A 1 100 ? -2.817 6.310 -10.185 1.00 93.75 100 ASN A CA 1
ATOM 822 C C . ASN A 1 100 ? -2.510 6.866 -8.786 1.00 93.75 100 ASN A C 1
ATOM 824 O O . ASN A 1 100 ? -3.420 7.066 -7.971 1.00 93.75 100 ASN A O 1
ATOM 828 N N . TRP A 1 101 ? -1.235 7.167 -8.526 1.00 93.25 101 TRP A N 1
ATOM 829 C CA . TRP A 1 101 ? -0.758 7.698 -7.250 1.00 93.25 101 TRP A CA 1
ATOM 830 C C . TRP A 1 101 ? -0.873 9.224 -7.122 1.00 93.25 101 TRP A C 1
ATOM 832 O O . TRP A 1 101 ? -0.643 9.742 -6.035 1.00 93.25 101 TRP A O 1
ATOM 842 N N . GLY A 1 102 ? -1.335 9.932 -8.159 1.00 87.31 102 GLY A N 1
ATOM 843 C CA . GLY A 1 102 ? -1.532 11.387 -8.133 1.00 87.31 102 GLY A CA 1
ATOM 844 C C . GLY A 1 102 ? -0.228 12.185 -8.165 1.00 87.31 102 GLY A C 1
ATOM 845 O O . GLY A 1 102 ? -0.183 13.301 -7.657 1.00 87.31 102 GLY A O 1
ATOM 846 N N . VAL A 1 103 ? 0.830 11.602 -8.727 1.00 80.50 103 VAL A N 1
ATOM 847 C CA . VAL A 1 103 ? 2.142 12.241 -8.847 1.00 80.50 103 VAL A CA 1
ATOM 848 C C . VAL A 1 103 ? 2.129 13.175 -10.066 1.00 80.50 103 VAL A C 1
ATOM 850 O O . VAL A 1 103 ? 1.804 12.703 -11.159 1.00 80.50 103 VAL A O 1
ATOM 853 N N . PRO A 1 104 ? 2.472 14.470 -9.920 1.00 64.94 104 PRO A N 1
ATOM 854 C CA . PRO A 1 104 ? 2.528 15.390 -11.051 1.00 64.94 104 PRO A CA 1
ATOM 855 C C . PRO A 1 104 ? 3.625 14.961 -12.034 1.00 64.94 104 PRO A C 1
ATOM 857 O O . PRO A 1 104 ? 4.748 14.656 -11.628 1.00 64.94 104 PRO A O 1
ATOM 860 N N . PHE A 1 105 ? 3.298 14.925 -13.328 1.00 56.53 105 PHE A N 1
ATOM 861 C CA . PHE A 1 105 ? 4.304 14.802 -14.381 1.00 56.53 105 PHE A CA 1
ATOM 862 C C . PHE A 1 105 ? 5.065 16.125 -14.451 1.00 56.53 105 PHE A C 1
ATOM 864 O O . PHE A 1 105 ? 4.458 17.173 -14.660 1.00 56.53 105 PHE A O 1
ATOM 871 N N . VAL A 1 106 ? 6.378 16.090 -14.241 1.00 54.34 106 VAL A N 1
ATOM 872 C CA . VAL A 1 106 ? 7.230 17.239 -14.550 1.00 54.34 106 VAL A CA 1
ATOM 873 C C . VAL A 1 106 ? 7.588 17.109 -16.026 1.00 54.34 106 VAL A C 1
ATOM 875 O O . VAL A 1 106 ? 8.397 16.254 -16.386 1.00 54.34 106 VAL A O 1
ATOM 878 N N . GLU A 1 107 ? 6.946 17.901 -16.886 1.00 45.12 107 GLU A N 1
ATOM 879 C CA . GLU A 1 107 ? 7.415 18.089 -18.260 1.00 45.12 107 GLU A CA 1
ATOM 880 C C . GLU A 1 107 ? 8.803 18.734 -18.188 1.00 45.12 107 GLU A C 1
ATOM 882 O O . GLU A 1 107 ? 8.967 19.850 -17.692 1.00 45.12 107 GLU A O 1
ATOM 887 N N . VAL A 1 108 ? 9.825 17.991 -18.611 1.00 45.91 108 VAL A N 1
ATOM 888 C CA . VAL A 1 108 ? 11.162 18.548 -18.810 1.00 45.91 108 VAL A CA 1
ATOM 889 C C . VAL A 1 108 ? 11.102 19.307 -20.134 1.00 45.91 108 VAL A C 1
ATOM 891 O O . VAL A 1 108 ? 11.136 18.680 -21.191 1.00 45.91 108 VAL A O 1
ATOM 894 N N . ASN A 1 109 ? 10.926 20.627 -20.051 1.00 34.25 109 ASN A N 1
ATOM 895 C CA . ASN A 1 109 ? 11.120 21.548 -21.176 1.00 34.25 109 ASN A CA 1
ATOM 896 C C . ASN A 1 109 ? 12.603 21.661 -21.534 1.00 34.25 109 ASN A C 1
ATOM 898 O O . ASN A 1 109 ? 13.423 21.745 -20.589 1.00 34.25 109 ASN A O 1
#

Sequence (109 aa):
MVWREVLLMCNIVRPLLSWAEEVFWMSTHARGSAFHHTVRRLAFAATVYHLWIERNRRCFKNAFLPCQEIIRLVKQDVCGKLASGNIYPSCERYHSLCVNWGVPFVEVN